Protein AF-A0A7C2F0G5-F1 (afdb_monomer_lite)

Radius of gyration: 16.94 Å; chains: 1; bounding box: 41×22×55 Å

Sequence (133 aa):
MTKSEKIGVVVGVIGASVGSLSWIVIAGASMGAWPFIVLPLLFGVVCVVSTIRLYTLYPQSKFTIMGLAILWLSILNLIFGNLIYDRLPENILDVPTGKESFSLLKLNLFIGLISLLGFCFVLVDVFRGNRSI

Foldseek 3Di:
DDPVVLVCQLCVLLCCLCVLLVLQLLQCVQLVNVCSNPVSVVLSVVLSVVLSVCCVVCVVLNLLSQLVSQLSSLVVSLVSCVVRLVVGDCDDPNHGPCSVVAPSVNSNVVSVVSNVSSVVSNVVSVVVVVVPD

pLDDT: mean 87.93, std 9.26, range [43.41, 96.25]

Structure (mmCIF, N/CA/C/O backbone):
data_AF-A0A7C2F0G5-F1
#
_entry.id   AF-A0A7C2F0G5-F1
#
loop_
_atom_site.group_PDB
_atom_site.id
_atom_site.type_symbol
_atom_site.label_atom_id
_atom_site.label_alt_id
_atom_site.label_comp_id
_atom_site.label_asym_id
_atom_site.label_entity_id
_atom_site.label_seq_id
_atom_site.pdbx_PDB_ins_code
_atom_site.Cartn_x
_atom_site.Cartn_y
_atom_site.Cartn_z
_atom_site.occupancy
_atom_site.B_iso_or_equiv
_atom_site.auth_seq_id
_atom_site.auth_comp_id
_atom_site.auth_asym_id
_atom_site.auth_atom_id
_atom_site.pdbx_PDB_model_num
ATOM 1 N N . MET A 1 1 ? -22.700 4.687 14.488 1.00 61.59 1 MET A N 1
ATOM 2 C CA . MET A 1 1 ? -21.919 5.223 13.355 1.00 61.59 1 MET A CA 1
ATOM 3 C C . MET A 1 1 ? -22.846 6.051 12.497 1.00 61.59 1 MET A C 1
ATOM 5 O O . MET A 1 1 ? -23.906 5.560 12.116 1.00 61.59 1 MET A O 1
ATOM 9 N N . THR A 1 2 ? -22.501 7.309 12.262 1.00 77.12 2 THR A N 1
ATOM 10 C CA . THR A 1 2 ? -23.322 8.203 11.441 1.00 77.12 2 THR A CA 1
ATOM 11 C C . THR A 1 2 ? -23.103 7.906 9.954 1.00 77.12 2 THR A C 1
ATOM 13 O O . THR A 1 2 ? -22.102 7.307 9.548 1.00 77.12 2 THR A O 1
ATOM 16 N N . LYS A 1 3 ? -24.056 8.306 9.106 1.00 78.50 3 LYS A N 1
ATOM 17 C CA . LYS A 1 3 ? -23.953 8.124 7.649 1.00 78.50 3 LYS A CA 1
ATOM 18 C C . LYS A 1 3 ? -22.717 8.836 7.072 1.00 78.50 3 LYS A C 1
ATOM 20 O O . LYS A 1 3 ? -22.103 8.313 6.146 1.00 78.50 3 LYS A O 1
ATOM 25 N N . SER A 1 4 ? -22.329 9.979 7.644 1.00 79.81 4 SER A N 1
ATOM 26 C CA . SER A 1 4 ? -21.154 10.753 7.224 1.00 79.81 4 SER A CA 1
ATOM 27 C C . SER A 1 4 ? -19.836 10.050 7.552 1.00 79.81 4 SER A C 1
ATOM 29 O O . SER A 1 4 ? -18.965 9.982 6.689 1.00 79.81 4 SER A O 1
ATOM 31 N N . GLU A 1 5 ? -19.705 9.450 8.739 1.00 77.75 5 GLU A N 1
ATOM 32 C CA . GLU A 1 5 ? -18.511 8.679 9.124 1.00 77.75 5 GLU A CA 1
ATOM 33 C C . GLU A 1 5 ? -18.257 7.512 8.166 1.00 77.75 5 GLU A C 1
ATOM 35 O O . GLU A 1 5 ? -17.128 7.288 7.734 1.00 77.75 5 GLU A O 1
ATOM 40 N N . LYS A 1 6 ? -19.318 6.795 7.776 1.00 78.19 6 LYS A N 1
ATOM 41 C CA . LYS A 1 6 ? -19.210 5.672 6.836 1.00 78.19 6 LYS A CA 1
ATOM 42 C C . LYS A 1 6 ? -18.698 6.112 5.470 1.00 78.19 6 LYS A C 1
ATOM 44 O O . LYS A 1 6 ? -17.838 5.449 4.899 1.00 78.19 6 LYS A O 1
ATOM 49 N N . ILE A 1 7 ? -19.220 7.225 4.959 1.00 84.62 7 ILE A N 1
ATOM 50 C CA . ILE A 1 7 ? -18.802 7.779 3.669 1.00 84.62 7 ILE A CA 1
ATOM 51 C C . ILE A 1 7 ? -17.344 8.234 3.743 1.00 84.62 7 ILE A C 1
ATOM 53 O O . ILE A 1 7 ? -16.563 7.886 2.862 1.00 84.62 7 ILE A O 1
ATOM 57 N N . GLY A 1 8 ? -16.959 8.935 4.814 1.00 84.81 8 GLY A N 1
ATOM 58 C CA . GLY A 1 8 ? -15.584 9.394 5.012 1.00 84.81 8 GLY A CA 1
ATOM 59 C C . GLY A 1 8 ? -14.571 8.248 5.008 1.00 84.81 8 GLY A C 1
ATOM 60 O O . GLY A 1 8 ? -13.549 8.338 4.334 1.00 84.81 8 GLY A O 1
ATOM 61 N N . VAL A 1 9 ? -14.883 7.138 5.683 1.00 83.56 9 VAL A N 1
ATOM 62 C CA . VAL A 1 9 ? -14.015 5.947 5.702 1.00 83.56 9 VAL A CA 1
ATOM 63 C C . VAL A 1 9 ? -13.905 5.315 4.317 1.00 83.56 9 VAL A C 1
ATOM 65 O O . VAL A 1 9 ? -12.799 5.039 3.861 1.00 83.56 9 VAL A O 1
ATOM 68 N N . VAL A 1 10 ? -15.027 5.113 3.621 1.00 86.62 10 VAL A N 1
ATOM 69 C CA . VAL A 1 10 ? -15.023 4.508 2.278 1.00 86.62 10 VAL A CA 1
ATOM 70 C C . VAL A 1 10 ? -14.192 5.348 1.308 1.00 86.62 10 VAL A C 1
ATOM 72 O O . VAL A 1 10 ? -13.304 4.820 0.642 1.00 86.62 10 VAL A O 1
ATOM 75 N N . VAL A 1 11 ? -14.439 6.658 1.268 1.00 89.56 11 VAL A N 1
ATOM 76 C CA . VAL A 1 11 ? -13.712 7.582 0.389 1.00 89.56 11 VAL A CA 1
ATOM 77 C C . VAL A 1 11 ? -12.230 7.630 0.758 1.00 89.56 11 VAL A C 1
ATOM 79 O O . VAL A 1 11 ? -11.385 7.560 -0.130 1.00 89.56 11 VAL A O 1
ATOM 82 N N . GLY A 1 12 ? -11.903 7.680 2.052 1.00 89.88 12 GLY A N 1
ATOM 83 C CA . GLY A 1 12 ? -10.521 7.706 2.525 1.00 89.88 12 GLY A CA 1
ATOM 84 C C . GLY A 1 12 ? -9.735 6.452 2.139 1.00 89.88 12 GLY A C 1
ATOM 85 O O . GLY A 1 12 ? -8.619 6.558 1.638 1.00 89.88 12 GLY A O 1
ATOM 86 N N . VAL A 1 13 ? -10.323 5.265 2.309 1.00 89.50 13 VAL A N 1
ATOM 87 C CA . VAL A 1 13 ? -9.663 3.988 1.987 1.00 89.50 13 VAL A CA 1
ATOM 88 C C . VAL A 1 13 ? -9.483 3.816 0.479 1.00 89.50 13 VAL A C 1
ATOM 90 O O . VAL A 1 13 ? -8.418 3.378 0.035 1.00 89.50 13 VAL A O 1
ATOM 93 N N . ILE A 1 14 ? -10.488 4.189 -0.319 1.00 92.69 14 ILE A N 1
ATOM 94 C CA . ILE A 1 14 ? -10.378 4.180 -1.783 1.00 92.69 14 ILE A CA 1
ATOM 95 C C . ILE A 1 14 ? -9.287 5.156 -2.225 1.00 92.69 14 ILE A C 1
ATOM 97 O O . ILE A 1 14 ? -8.397 4.765 -2.975 1.00 92.69 14 ILE A O 1
ATOM 101 N N . GLY A 1 15 ? -9.309 6.391 -1.719 1.00 91.19 15 GLY A N 1
ATOM 102 C CA . GLY A 1 15 ? -8.316 7.413 -2.043 1.00 91.19 15 GLY A CA 1
ATOM 103 C C . GLY A 1 15 ? -6.892 6.982 -1.692 1.00 91.19 15 GLY A C 1
ATOM 104 O O . GLY A 1 15 ? -5.999 7.098 -2.527 1.00 91.19 15 GLY A O 1
ATOM 105 N N . ALA A 1 16 ? -6.684 6.407 -0.504 1.00 90.00 16 ALA A N 1
ATOM 106 C CA . ALA A 1 16 ? -5.382 5.888 -0.086 1.00 90.00 16 ALA A CA 1
ATOM 107 C C . ALA A 1 16 ? -4.904 4.727 -0.974 1.00 90.00 16 ALA A C 1
ATOM 109 O O . ALA A 1 16 ? -3.736 4.677 -1.362 1.00 90.00 16 ALA A O 1
ATOM 110 N N . SER A 1 17 ? -5.803 3.811 -1.342 1.00 92.56 17 SER A N 1
ATOM 111 C CA . SER A 1 17 ? -5.466 2.664 -2.197 1.00 92.56 17 SER A CA 1
ATOM 112 C C . SER A 1 17 ? -5.120 3.107 -3.621 1.00 92.56 17 SER A C 1
ATOM 114 O O . SER A 1 17 ? -4.104 2.688 -4.165 1.00 92.56 17 SER A O 1
ATOM 116 N N . VAL A 1 18 ? -5.918 4.004 -4.209 1.00 93.19 18 VAL A N 1
ATOM 117 C CA . VAL A 1 18 ? -5.667 4.549 -5.553 1.00 93.19 18 VAL A CA 1
ATOM 118 C C . VAL A 1 18 ? -4.387 5.381 -5.564 1.00 93.19 18 VAL A C 1
ATOM 120 O O . VAL A 1 18 ? -3.520 5.155 -6.405 1.00 93.19 18 VAL A O 1
ATOM 123 N N . GLY A 1 19 ? -4.227 6.298 -4.608 1.00 91.25 19 GLY A N 1
ATOM 124 C CA . GLY A 1 19 ? -3.037 7.141 -4.511 1.00 91.25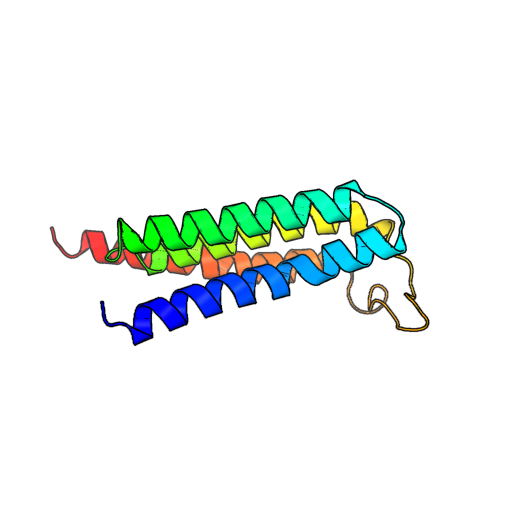 19 GLY A CA 1
ATOM 125 C C . GLY A 1 19 ? -1.759 6.318 -4.360 1.00 91.25 19 GLY A C 1
ATOM 126 O O . GLY A 1 19 ? -0.801 6.539 -5.093 1.00 91.25 19 GLY A O 1
ATOM 127 N N . SER A 1 20 ? 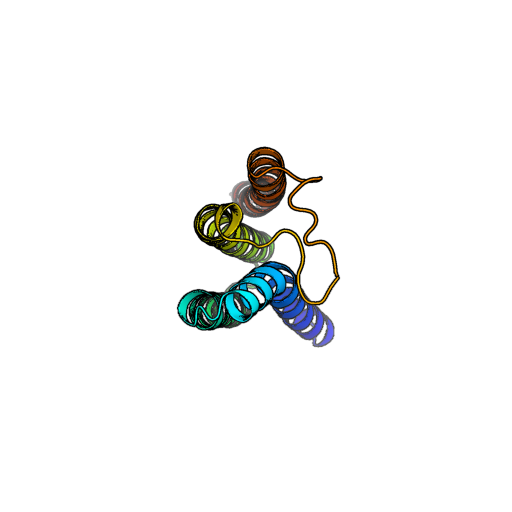-1.765 5.314 -3.478 1.00 92.25 20 SER A N 1
ATOM 128 C CA . SER A 1 20 ? -0.572 4.504 -3.200 1.00 92.25 20 SER A CA 1
ATOM 129 C C . SER A 1 20 ? -0.207 3.500 -4.295 1.00 92.25 20 SER A C 1
ATOM 131 O O . SER A 1 20 ? 0.963 3.147 -4.394 1.00 92.25 20 SER A O 1
ATOM 133 N N . LEU A 1 21 ? -1.159 3.020 -5.103 1.00 94.31 21 LEU A N 1
ATOM 134 C CA . LEU A 1 21 ? -0.903 1.971 -6.103 1.00 94.31 21 LEU A CA 1
ATOM 135 C C . LEU A 1 21 ? -0.869 2.493 -7.546 1.00 94.31 21 LEU A C 1
ATOM 137 O O . LEU A 1 21 ? -0.362 1.805 -8.430 1.00 94.31 21 LEU A O 1
ATOM 141 N N . SER A 1 22 ? -1.376 3.703 -7.798 1.00 92.50 22 SER A N 1
ATOM 142 C CA . SER A 1 22 ? -1.439 4.299 -9.142 1.00 92.50 22 SER A CA 1
ATOM 143 C C . SER A 1 22 ? -0.081 4.362 -9.840 1.00 92.50 22 SER A C 1
ATOM 145 O O . SER A 1 22 ? 0.021 3.990 -11.006 1.00 92.50 22 SER A O 1
ATOM 147 N N . TRP A 1 23 ? 0.975 4.764 -9.131 1.00 90.06 23 TRP A N 1
ATOM 148 C CA . TRP A 1 23 ? 2.314 4.877 -9.710 1.00 90.06 23 TRP A CA 1
ATOM 149 C C . TRP A 1 23 ? 2.865 3.523 -10.184 1.00 90.06 23 TRP A C 1
ATOM 151 O O . TRP A 1 23 ? 3.523 3.459 -11.219 1.00 90.06 23 TRP A O 1
ATOM 161 N N . ILE A 1 24 ? 2.533 2.433 -9.482 1.00 92.12 24 ILE A N 1
ATOM 162 C CA . ILE A 1 24 ? 2.916 1.064 -9.855 1.00 92.12 24 ILE A CA 1
ATOM 163 C C . ILE A 1 24 ? 2.220 0.676 -11.158 1.00 92.12 24 ILE A C 1
ATOM 165 O O . ILE A 1 24 ? 2.855 0.147 -12.065 1.00 92.12 24 ILE A O 1
ATOM 169 N N . VAL A 1 25 ? 0.923 0.980 -11.264 1.00 92.88 25 VAL A N 1
ATOM 170 C CA . VAL A 1 25 ? 0.125 0.697 -12.463 1.00 92.88 25 VAL A CA 1
ATOM 171 C C . VAL A 1 25 ? 0.638 1.494 -13.663 1.00 92.88 25 VAL A C 1
ATOM 173 O O . VAL A 1 25 ? 0.786 0.932 -14.746 1.00 92.88 25 VAL A O 1
ATOM 176 N N . ILE A 1 26 ? 0.955 2.777 -13.471 1.00 90.12 26 ILE A N 1
ATOM 177 C CA . ILE A 1 26 ? 1.520 3.643 -14.517 1.00 90.12 26 ILE A CA 1
ATOM 178 C C . ILE A 1 26 ? 2.880 3.108 -14.976 1.00 90.12 26 ILE A C 1
ATOM 180 O O . ILE A 1 26 ? 3.111 2.986 -16.179 1.00 90.12 26 ILE A O 1
ATOM 184 N N . ALA A 1 27 ? 3.755 2.728 -14.041 1.00 88.75 27 ALA A N 1
ATOM 185 C CA . ALA A 1 27 ? 5.041 2.119 -14.369 1.00 88.75 27 ALA A CA 1
ATOM 186 C C . ALA A 1 27 ? 4.867 0.769 -15.090 1.00 88.75 27 ALA A C 1
ATOM 188 O O . ALA A 1 27 ? 5.547 0.484 -16.071 1.00 88.75 27 ALA A O 1
ATOM 189 N N . GLY A 1 28 ? 3.923 -0.065 -14.651 1.00 90.44 28 GLY A N 1
ATOM 190 C CA . GLY A 1 28 ? 3.581 -1.321 -15.318 1.00 90.44 28 GLY A CA 1
ATOM 191 C C . GLY A 1 28 ? 3.124 -1.116 -16.762 1.00 90.44 28 GLY A C 1
ATOM 192 O O . GLY A 1 28 ? 3.570 -1.834 -17.658 1.00 90.44 28 GLY A O 1
ATOM 193 N N . ALA A 1 29 ? 2.283 -0.106 -16.992 1.00 89.81 29 ALA A N 1
ATOM 194 C CA . ALA A 1 29 ? 1.804 0.266 -18.317 1.00 89.81 29 ALA A CA 1
ATOM 195 C C . ALA A 1 29 ? 2.929 0.780 -19.224 1.00 89.81 29 ALA A C 1
ATOM 197 O O . ALA A 1 29 ? 3.005 0.354 -20.376 1.00 89.81 29 ALA A O 1
ATOM 198 N N . SER A 1 30 ? 3.833 1.624 -18.715 1.00 86.81 30 SER A N 1
ATOM 199 C CA . SER A 1 30 ? 4.949 2.153 -19.514 1.00 86.81 30 SER A CA 1
ATOM 200 C C . SER A 1 30 ? 5.953 1.074 -19.928 1.00 86.81 30 SER A C 1
ATOM 202 O O . SER A 1 30 ? 6.531 1.156 -21.008 1.00 86.81 30 SER A O 1
ATOM 204 N N . MET A 1 31 ? 6.117 0.028 -19.116 1.00 87.75 31 MET A N 1
ATOM 205 C CA . MET A 1 31 ? 6.967 -1.125 -19.434 1.00 87.75 31 MET A CA 1
ATOM 206 C C . MET A 1 31 ? 6.261 -2.206 -20.273 1.00 87.75 31 ME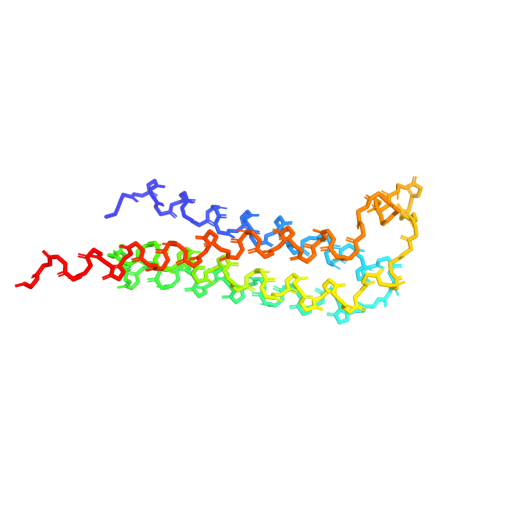T A C 1
ATOM 208 O O . MET A 1 31 ? 6.873 -3.229 -20.578 1.00 87.75 31 MET A O 1
ATOM 212 N N . GLY A 1 32 ? 4.967 -2.056 -20.589 1.00 87.81 32 GLY A N 1
ATOM 213 C CA . GLY A 1 32 ? 4.175 -3.106 -21.248 1.00 87.81 32 GLY A CA 1
ATOM 214 C C . GLY A 1 32 ? 4.010 -4.384 -20.407 1.00 87.81 32 GLY A C 1
ATOM 215 O O . GLY A 1 32 ? 3.746 -5.462 -20.939 1.00 87.81 32 GLY A O 1
ATOM 216 N N . ALA A 1 33 ? 4.180 -4.289 -19.087 1.00 89.19 33 ALA A N 1
ATOM 217 C CA . ALA A 1 33 ? 4.235 -5.425 -18.178 1.00 89.19 33 ALA A CA 1
ATOM 218 C C . ALA A 1 33 ? 2.901 -5.606 -17.438 1.00 89.19 33 ALA A C 1
ATOM 220 O O . ALA A 1 33 ? 2.681 -5.071 -16.348 1.00 89.19 33 ALA A O 1
ATOM 221 N N . TRP A 1 34 ? 2.020 -6.428 -18.015 1.00 91.88 34 TRP A N 1
ATOM 222 C CA . TRP A 1 34 ? 0.673 -6.680 -17.487 1.00 91.88 34 TRP A CA 1
ATOM 223 C C . TRP A 1 34 ? 0.604 -7.118 -16.005 1.00 91.88 34 TRP A C 1
ATOM 225 O O . TRP A 1 34 ? -0.338 -6.687 -15.331 1.00 91.88 34 TRP A O 1
ATOM 235 N N . PRO A 1 35 ? 1.558 -7.889 -15.424 1.00 92.25 35 PRO A N 1
ATOM 236 C CA . PRO A 1 35 ? 1.460 -8.285 -14.017 1.00 92.25 35 PRO A CA 1
ATOM 237 C C . PRO A 1 35 ? 1.534 -7.089 -13.061 1.00 92.25 35 PRO A C 1
ATOM 239 O O . PRO A 1 35 ? 0.868 -7.087 -12.028 1.00 92.25 35 PRO A O 1
ATOM 242 N N . PHE A 1 36 ? 2.287 -6.046 -13.426 1.00 91.94 36 PHE A N 1
ATOM 243 C CA . PHE A 1 36 ? 2.417 -4.812 -12.644 1.00 91.94 36 PHE A CA 1
ATOM 244 C C . PHE A 1 36 ? 1.215 -3.870 -12.796 1.00 91.94 36 PHE A C 1
ATOM 246 O O . PHE A 1 36 ? 1.132 -2.866 -12.101 1.00 91.94 36 PHE A O 1
ATOM 253 N N . ILE A 1 37 ? 0.262 -4.204 -13.665 1.00 92.38 37 ILE A N 1
ATOM 254 C CA . ILE A 1 37 ? -1.028 -3.517 -13.780 1.00 92.38 37 ILE A CA 1
ATOM 255 C C . ILE A 1 37 ? -2.074 -4.288 -12.976 1.00 92.38 37 ILE A C 1
ATOM 257 O O . ILE A 1 37 ? -2.734 -3.741 -12.095 1.00 92.38 37 ILE A O 1
ATOM 261 N N . VAL A 1 38 ? -2.205 -5.586 -13.256 1.00 94.62 38 VAL A N 1
ATOM 262 C CA . VAL A 1 38 ? -3.298 -6.410 -12.728 1.00 94.62 38 VAL A CA 1
ATOM 263 C C . VAL A 1 38 ? -3.128 -6.693 -11.237 1.00 94.62 38 VAL A C 1
ATOM 265 O O . VAL A 1 38 ? -4.087 -6.550 -10.480 1.00 94.62 38 VAL A O 1
ATOM 268 N N . LEU A 1 39 ? -1.925 -7.067 -10.785 1.00 94.75 39 LEU A N 1
ATOM 269 C CA . LEU A 1 39 ? -1.720 -7.460 -9.389 1.00 94.75 39 LEU A CA 1
ATOM 270 C C . LEU A 1 39 ? -1.942 -6.299 -8.407 1.00 94.75 39 LEU A C 1
ATOM 272 O O . LEU A 1 39 ? -2.694 -6.502 -7.451 1.00 94.75 39 LEU A O 1
ATOM 276 N N . PRO A 1 40 ? -1.390 -5.084 -8.614 1.00 93.44 40 PRO A N 1
ATOM 277 C CA . PRO A 1 40 ? -1.674 -3.960 -7.723 1.00 93.44 40 PRO A CA 1
ATOM 278 C C . PRO A 1 40 ? -3.164 -3.625 -7.661 1.00 93.44 40 PRO A C 1
ATOM 280 O O . PRO A 1 40 ? -3.688 -3.408 -6.573 1.00 93.44 40 PRO A O 1
ATOM 283 N N . LEU A 1 41 ? -3.878 -3.654 -8.793 1.00 93.88 41 LEU A N 1
ATOM 284 C CA . LEU A 1 41 ? -5.324 -3.412 -8.811 1.00 93.88 41 LEU A CA 1
ATOM 285 C C . LEU A 1 41 ? -6.085 -4.452 -7.983 1.00 93.88 41 LEU A C 1
ATOM 287 O O . LEU A 1 41 ? -6.911 -4.082 -7.150 1.00 93.88 41 LEU A O 1
ATOM 291 N N . LEU A 1 42 ? -5.776 -5.741 -8.157 1.00 95.81 42 LEU A N 1
ATOM 292 C CA . LEU A 1 42 ? -6.396 -6.816 -7.379 1.00 95.81 42 LEU A CA 1
ATOM 293 C C . LEU A 1 42 ? -6.130 -6.650 -5.880 1.00 95.81 42 LEU A C 1
ATOM 295 O O . LEU A 1 42 ? -7.066 -6.685 -5.080 1.00 95.81 42 LEU A O 1
ATOM 299 N N . PHE A 1 43 ? -4.878 -6.410 -5.488 1.00 94.69 43 PHE A N 1
ATOM 300 C CA . PHE A 1 43 ? -4.532 -6.218 -4.081 1.00 94.69 43 PHE A CA 1
ATOM 301 C C . PHE A 1 43 ? -5.129 -4.935 -3.486 1.00 94.69 43 PHE A C 1
ATOM 303 O O . PHE A 1 43 ? -5.497 -4.925 -2.308 1.00 94.69 43 PHE A O 1
ATOM 310 N N . GLY A 1 44 ? -5.278 -3.878 -4.287 1.00 93.62 44 GLY A N 1
ATOM 311 C CA . GLY A 1 44 ? -5.977 -2.652 -3.908 1.00 93.62 44 GLY A CA 1
ATOM 312 C C . GLY A 1 44 ? -7.464 -2.892 -3.653 1.00 93.62 44 GLY A C 1
ATOM 313 O O . GLY A 1 44 ? -7.981 -2.485 -2.615 1.00 93.62 44 GLY A O 1
ATOM 314 N N . VAL A 1 45 ? -8.147 -3.627 -4.538 1.00 95.12 45 VAL A N 1
ATOM 315 C CA . VAL A 1 45 ? -9.557 -4.014 -4.345 1.00 95.12 45 VAL A CA 1
ATOM 316 C C . VAL A 1 45 ? -9.721 -4.858 -3.082 1.00 95.12 45 VAL A C 1
ATOM 318 O O . VAL A 1 45 ? -10.611 -4.583 -2.276 1.00 95.12 45 VAL A O 1
ATOM 321 N N . VAL A 1 46 ? -8.840 -5.839 -2.863 1.00 95.88 46 VAL A N 1
ATOM 322 C CA . VAL A 1 46 ? -8.845 -6.657 -1.640 1.00 95.88 46 VAL A CA 1
ATOM 323 C C . VAL A 1 46 ? -8.663 -5.782 -0.401 1.00 95.88 46 VAL A C 1
ATOM 325 O O . VAL A 1 46 ? -9.420 -5.940 0.558 1.00 95.88 46 VAL A O 1
ATOM 328 N N . CYS A 1 47 ? -7.734 -4.822 -0.423 1.00 94.81 47 CYS A N 1
ATOM 329 C CA . CYS A 1 47 ? -7.527 -3.873 0.672 1.00 94.81 47 CYS A CA 1
ATOM 330 C C . CYS A 1 47 ? -8.799 -3.069 0.968 1.00 94.81 47 CYS A C 1
ATOM 332 O O . CYS A 1 47 ? -9.252 -3.030 2.110 1.00 94.81 47 CYS A O 1
ATOM 334 N N . VAL A 1 48 ? -9.420 -2.476 -0.055 1.00 94.44 48 VAL A N 1
ATOM 335 C CA . VAL A 1 48 ? -10.634 -1.661 0.101 1.00 94.44 48 VAL A CA 1
ATOM 336 C C . VAL A 1 48 ? -11.785 -2.492 0.668 1.00 94.44 48 VAL A C 1
ATOM 338 O O . VAL A 1 48 ? -12.387 -2.115 1.675 1.00 94.44 48 VAL A O 1
ATOM 341 N N . VAL A 1 49 ? -12.077 -3.642 0.057 1.00 94.56 49 VAL A N 1
ATOM 342 C CA . VAL A 1 49 ? -13.205 -4.498 0.450 1.00 94.56 49 VAL A CA 1
ATOM 343 C C . VAL A 1 49 ? -13.007 -5.052 1.859 1.00 94.56 49 VAL A C 1
ATOM 345 O O . VAL A 1 49 ? -13.932 -4.991 2.673 1.00 94.56 49 VAL A O 1
ATOM 348 N N . SER A 1 50 ? -11.812 -5.562 2.172 1.00 93.81 50 SER A N 1
ATOM 349 C CA . SER A 1 50 ? -11.508 -6.095 3.506 1.00 93.81 50 SER A CA 1
ATOM 350 C C . SER A 1 50 ? -11.571 -5.007 4.575 1.00 93.81 50 SER A C 1
ATOM 352 O O . SER A 1 50 ? -12.216 -5.219 5.598 1.00 93.81 50 SER A O 1
ATOM 354 N N . THR A 1 51 ? -11.008 -3.824 4.317 1.00 93.00 51 THR A N 1
ATOM 355 C CA . THR A 1 51 ? -11.027 -2.695 5.257 1.00 93.00 51 THR A CA 1
ATOM 356 C C . THR A 1 51 ? -12.454 -2.246 5.543 1.00 93.00 51 THR A C 1
ATOM 358 O O . THR A 1 51 ? -12.836 -2.145 6.706 1.00 93.00 51 THR A O 1
ATOM 361 N N . ILE A 1 52 ? -13.281 -2.047 4.509 1.00 91.44 52 ILE A N 1
ATOM 362 C CA . ILE A 1 52 ? -14.689 -1.659 4.684 1.00 91.44 52 ILE A CA 1
ATOM 363 C C . ILE A 1 52 ? -15.445 -2.733 5.472 1.00 91.44 52 ILE A C 1
ATOM 365 O O . ILE A 1 52 ? -16.168 -2.410 6.415 1.00 91.44 52 ILE A O 1
ATOM 369 N N . ARG A 1 53 ? -15.261 -4.013 5.126 1.00 92.38 53 ARG A N 1
ATOM 370 C CA . ARG A 1 53 ? -15.931 -5.126 5.809 1.00 92.38 53 ARG A CA 1
ATOM 371 C C . ARG A 1 53 ? -15.516 -5.217 7.277 1.00 92.38 53 ARG A C 1
ATOM 373 O O . ARG A 1 53 ? -16.384 -5.299 8.144 1.00 92.38 53 ARG A O 1
ATOM 380 N N . LEU A 1 54 ? -14.221 -5.141 7.570 1.00 90.56 54 LEU A N 1
ATOM 381 C CA . LEU A 1 54 ? -13.707 -5.137 8.939 1.00 90.56 54 LEU A CA 1
ATOM 382 C C . LEU A 1 54 ? -14.235 -3.938 9.725 1.00 90.56 54 LEU A C 1
ATOM 384 O O . LEU A 1 54 ? -14.658 -4.111 10.861 1.00 90.56 54 LEU A O 1
ATOM 388 N N . TYR A 1 55 ? -14.311 -2.758 9.109 1.00 89.00 55 TYR A N 1
ATOM 389 C CA . TYR A 1 55 ? -14.839 -1.557 9.759 1.00 89.00 55 TYR A CA 1
ATOM 390 C C . TYR A 1 55 ? -16.329 -1.679 10.095 1.00 89.00 55 TYR A C 1
ATOM 392 O O . TYR A 1 55 ? -16.787 -1.152 11.106 1.00 89.00 55 TYR A O 1
ATOM 400 N N . THR A 1 56 ? -17.099 -2.396 9.268 1.00 87.31 56 THR A N 1
ATOM 401 C CA . THR A 1 56 ? -18.510 -2.684 9.566 1.00 87.31 56 THR A CA 1
ATOM 402 C C . THR A 1 56 ? -18.700 -3.730 10.661 1.00 87.31 56 THR A C 1
ATOM 404 O O . THR A 1 56 ? -19.668 -3.627 11.409 1.00 87.31 56 THR A O 1
ATOM 407 N N . LEU A 1 57 ? -17.801 -4.714 10.765 1.00 88.06 57 LEU A N 1
ATOM 408 C CA . LEU A 1 57 ? -17.881 -5.790 11.760 1.00 88.06 57 LEU A CA 1
ATOM 409 C C . LEU A 1 57 ? -17.331 -5.361 13.126 1.00 88.06 57 LEU A C 1
ATOM 411 O O . LEU A 1 57 ? -17.912 -5.690 14.156 1.00 88.06 57 LEU A O 1
ATOM 415 N N . TYR A 1 58 ? -16.237 -4.601 13.130 1.00 87.69 58 TYR A N 1
ATOM 416 C CA . TYR A 1 58 ? -15.492 -4.210 14.325 1.00 87.69 58 TYR A CA 1
ATOM 417 C C . TYR A 1 58 ? -15.260 -2.691 14.359 1.00 87.69 58 TYR A C 1
ATOM 419 O O . TYR A 1 58 ? -14.116 -2.234 14.337 1.00 87.69 58 TYR A O 1
ATOM 427 N N . PRO A 1 59 ? -16.325 -1.872 14.453 1.00 82.88 59 PRO A N 1
ATOM 428 C CA . PRO A 1 59 ? -16.196 -0.411 14.459 1.00 82.88 59 PRO A CA 1
ATOM 429 C C . PRO A 1 59 ? -15.401 0.121 15.665 1.00 82.88 59 PRO A C 1
ATOM 431 O O . PRO A 1 59 ? -14.874 1.232 15.621 1.00 82.88 59 PRO A O 1
ATOM 434 N N . GLN A 1 60 ? -15.300 -0.678 16.734 1.00 84.25 60 GLN A N 1
ATOM 435 C CA . GLN A 1 60 ? -14.523 -0.375 17.938 1.00 84.25 60 GLN A CA 1
ATOM 436 C C . GLN A 1 60 ? -13.011 -0.316 17.641 1.00 84.25 60 GLN A C 1
ATOM 438 O O . GLN A 1 60 ? -12.298 0.486 18.234 1.00 84.25 60 GLN A O 1
ATOM 443 N N . SER A 1 61 ? -12.532 -1.130 16.692 1.00 87.00 61 SER A N 1
ATOM 444 C CA . SER A 1 61 ? -11.108 -1.343 16.378 1.00 87.00 61 SER A CA 1
ATOM 445 C C . SER A 1 61 ? -10.647 -0.527 15.167 1.00 87.00 61 SER A C 1
ATOM 447 O O . SER A 1 61 ? -9.862 -0.984 14.331 1.00 87.00 61 SER A O 1
ATOM 449 N N . LYS A 1 62 ? -11.192 0.686 15.021 1.00 86.19 62 LYS A N 1
ATOM 450 C CA . LYS A 1 62 ? -10.978 1.535 13.843 1.00 86.19 62 LYS A CA 1
ATOM 451 C C . LYS A 1 62 ? -9.506 1.858 13.582 1.00 86.19 62 LYS A C 1
ATOM 453 O O . LYS A 1 62 ? -9.104 1.897 12.421 1.00 86.19 62 LYS A O 1
ATOM 458 N N . PHE A 1 63 ? -8.700 2.061 14.628 1.00 88.75 63 PHE A N 1
ATOM 459 C CA . PHE A 1 63 ? -7.286 2.397 14.459 1.00 88.75 63 PHE A CA 1
ATOM 460 C C . PHE A 1 63 ? -6.484 1.172 14.031 1.00 88.75 63 PHE A C 1
ATOM 462 O O . PHE A 1 63 ? -5.677 1.278 13.115 1.00 88.75 63 PHE A O 1
ATOM 469 N N . THR A 1 64 ? -6.780 -0.004 14.584 1.00 91.50 64 THR A N 1
ATOM 470 C CA . THR A 1 64 ? -6.188 -1.270 14.134 1.00 91.50 64 THR A CA 1
ATOM 471 C C . THR A 1 64 ? -6.472 -1.510 12.659 1.00 91.50 64 THR A C 1
ATOM 473 O O . THR A 1 64 ? -5.558 -1.804 11.897 1.00 91.50 64 THR A O 1
ATOM 476 N N . ILE A 1 65 ? -7.723 -1.333 12.229 1.00 91.94 65 ILE A N 1
ATOM 477 C CA . ILE A 1 65 ? -8.122 -1.551 10.833 1.00 91.94 65 ILE A CA 1
ATOM 478 C C . ILE A 1 65 ? -7.399 -0.575 9.895 1.00 91.94 65 ILE A C 1
ATOM 480 O O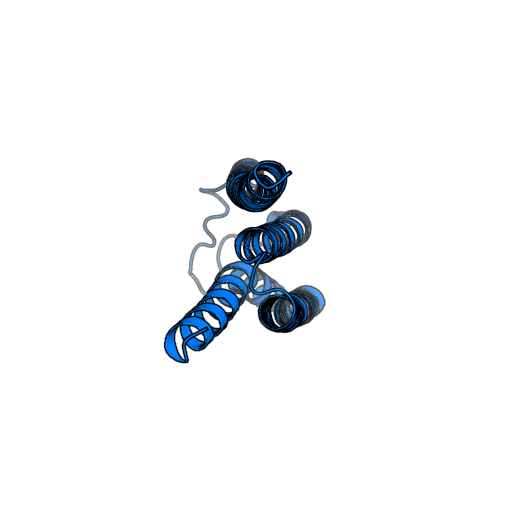 . ILE A 1 65 ? -6.864 -0.994 8.870 1.00 91.94 65 ILE A O 1
ATOM 484 N N . MET A 1 66 ? -7.326 0.711 10.256 1.00 90.81 66 MET A N 1
ATOM 485 C CA . MET A 1 66 ? -6.556 1.701 9.492 1.00 90.81 66 MET A CA 1
ATOM 486 C C . MET A 1 66 ? -5.060 1.371 9.469 1.00 90.81 66 MET A C 1
ATOM 488 O O . MET A 1 66 ? -4.432 1.457 8.418 1.00 90.81 66 MET A O 1
ATOM 492 N N . GLY A 1 67 ? -4.493 0.971 10.607 1.00 92.75 67 GLY A N 1
ATOM 493 C CA . GLY A 1 67 ? -3.090 0.595 10.726 1.00 92.75 67 GLY A CA 1
ATOM 494 C C . GLY A 1 67 ? -2.737 -0.608 9.856 1.00 92.75 67 GLY A C 1
ATOM 495 O O . GLY A 1 67 ? -1.758 -0.564 9.117 1.00 92.75 67 GLY A O 1
ATOM 496 N N . LEU A 1 68 ? -3.582 -1.641 9.855 1.00 94.56 68 LEU A N 1
ATOM 497 C CA . LEU A 1 68 ? -3.433 -2.811 8.990 1.00 94.56 68 LEU A CA 1
ATOM 498 C C . LEU A 1 68 ? -3.542 -2.451 7.504 1.00 94.56 68 LEU A C 1
ATOM 500 O O . LEU A 1 68 ? -2.750 -2.952 6.710 1.00 94.56 68 LEU A O 1
ATOM 504 N N . ALA A 1 69 ? -4.464 -1.562 7.125 1.00 94.25 69 ALA A N 1
ATOM 505 C CA . ALA A 1 69 ? -4.575 -1.091 5.744 1.00 94.25 69 ALA A CA 1
ATOM 506 C C . ALA A 1 69 ? -3.313 -0.330 5.297 1.00 94.25 69 ALA A C 1
ATOM 508 O O . ALA A 1 69 ? -2.807 -0.566 4.201 1.00 94.25 69 ALA A O 1
ATOM 509 N N . ILE A 1 70 ? -2.763 0.537 6.158 1.00 94.81 70 ILE A N 1
ATOM 510 C CA . ILE A 1 70 ? -1.500 1.242 5.889 1.00 94.81 70 ILE A CA 1
ATOM 511 C C . ILE A 1 70 ? -0.361 0.238 5.714 1.00 94.81 70 ILE A C 1
ATOM 513 O O . ILE A 1 70 ? 0.347 0.294 4.713 1.00 94.81 70 ILE A O 1
ATOM 517 N N . LEU A 1 71 ? -0.211 -0.709 6.643 1.00 96.12 71 LEU A N 1
ATOM 518 C CA . LEU A 1 71 ? 0.833 -1.734 6.580 1.00 96.12 71 LEU A CA 1
ATOM 519 C C . LEU A 1 71 ? 0.721 -2.584 5.310 1.00 96.12 71 LEU A C 1
ATOM 521 O O . LEU A 1 71 ? 1.725 -2.826 4.646 1.00 96.12 71 LEU A O 1
ATOM 525 N N . TRP A 1 72 ? -0.494 -2.985 4.937 1.00 96.00 72 TRP A N 1
ATOM 526 C CA . TRP A 1 72 ? -0.760 -3.722 3.705 1.00 96.00 72 TRP A CA 1
ATOM 527 C C . TRP A 1 72 ? -0.294 -2.950 2.466 1.00 96.00 72 TRP A C 1
ATOM 529 O O . TRP A 1 72 ? 0.482 -3.470 1.663 1.00 96.00 72 TRP A O 1
ATOM 539 N N . LEU A 1 73 ? -0.706 -1.686 2.332 1.00 95.81 73 LEU A N 1
ATOM 540 C CA . LEU A 1 73 ? -0.309 -0.840 1.206 1.00 95.81 73 LEU A CA 1
ATOM 541 C C . LEU A 1 73 ? 1.202 -0.567 1.201 1.00 95.81 73 LEU A C 1
ATOM 543 O O . LEU A 1 73 ? 1.811 -0.578 0.130 1.00 95.81 73 LEU A O 1
ATOM 547 N N . SER A 1 74 ? 1.825 -0.382 2.368 1.00 96.25 74 SER A N 1
ATOM 548 C CA . SER A 1 74 ? 3.279 -0.232 2.505 1.00 96.25 74 SER A CA 1
ATOM 549 C C . SER A 1 74 ? 4.031 -1.479 2.043 1.00 96.25 74 SER A C 1
ATOM 551 O O . SER A 1 74 ? 5.003 -1.356 1.302 1.00 96.25 74 SER A O 1
ATOM 553 N N . ILE A 1 75 ? 3.577 -2.677 2.424 1.00 95.75 75 ILE A N 1
ATOM 554 C CA . ILE A 1 75 ? 4.193 -3.943 2.000 1.00 95.75 75 ILE A CA 1
ATOM 555 C C . ILE A 1 75 ? 4.116 -4.091 0.480 1.00 95.75 75 ILE A C 1
ATOM 557 O O . ILE A 1 75 ? 5.122 -4.403 -0.153 1.00 95.75 75 ILE A O 1
ATOM 561 N N . LEU A 1 76 ? 2.957 -3.815 -0.125 1.00 95.62 76 LEU A N 1
ATOM 562 C CA . LEU A 1 76 ? 2.816 -3.853 -1.583 1.00 95.62 76 LEU A CA 1
ATOM 563 C C . LEU A 1 76 ? 3.750 -2.853 -2.265 1.00 95.62 76 LEU A C 1
ATOM 565 O O . LEU A 1 76 ? 4.422 -3.209 -3.229 1.00 95.62 76 LEU A O 1
ATOM 569 N N . ASN A 1 77 ? 3.827 -1.626 -1.747 1.00 95.00 77 ASN A N 1
ATOM 570 C CA . ASN A 1 77 ? 4.717 -0.597 -2.279 1.00 95.00 77 ASN A CA 1
ATOM 571 C C . ASN A 1 77 ? 6.192 -0.998 -2.174 1.00 95.00 77 ASN A C 1
ATOM 573 O O . ASN A 1 77 ? 6.942 -0.767 -3.117 1.00 95.00 77 ASN A O 1
ATOM 577 N N . LEU A 1 78 ? 6.604 -1.644 -1.080 1.00 95.06 78 LEU A N 1
ATOM 578 C CA . LEU A 1 78 ? 7.952 -2.196 -0.953 1.00 95.06 78 LEU A CA 1
ATOM 579 C C . LEU A 1 78 ? 8.193 -3.305 -1.978 1.00 95.06 78 LEU A C 1
ATOM 581 O O . LEU A 1 78 ? 9.186 -3.255 -2.697 1.00 95.06 78 LEU A O 1
ATOM 585 N N . ILE A 1 79 ? 7.294 -4.286 -2.085 1.00 94.94 79 ILE A N 1
ATOM 586 C CA . ILE A 1 79 ? 7.463 -5.417 -3.007 1.00 94.94 79 ILE A CA 1
ATOM 587 C C . ILE A 1 79 ? 7.553 -4.918 -4.450 1.00 94.94 79 ILE A C 1
ATOM 589 O O . ILE A 1 79 ? 8.545 -5.165 -5.132 1.00 94.94 79 ILE A O 1
ATOM 593 N N . PHE A 1 80 ? 6.540 -4.188 -4.918 1.00 93.88 80 PHE A N 1
ATOM 594 C CA . PHE A 1 80 ? 6.506 -3.705 -6.296 1.00 93.88 80 PHE A CA 1
ATOM 595 C C . PHE A 1 80 ? 7.576 -2.657 -6.566 1.00 93.88 80 PHE A C 1
ATOM 597 O O . PHE A 1 80 ? 8.180 -2.685 -7.634 1.00 93.88 80 PHE A O 1
ATOM 604 N N . GLY A 1 81 ? 7.859 -1.782 -5.601 1.00 91.81 81 GLY A N 1
ATOM 605 C CA . GLY A 1 81 ? 8.928 -0.808 -5.737 1.00 91.81 81 GLY A CA 1
ATOM 606 C C . GLY A 1 81 ? 10.269 -1.478 -5.968 1.00 91.81 81 GLY A C 1
ATOM 607 O O . GLY A 1 81 ? 10.899 -1.203 -6.979 1.00 91.81 81 GLY A O 1
ATOM 608 N N . ASN A 1 82 ? 10.661 -2.447 -5.143 1.00 92.88 82 ASN A N 1
ATOM 609 C CA . ASN A 1 82 ? 11.932 -3.149 -5.342 1.00 92.88 82 ASN A CA 1
ATOM 610 C C . ASN A 1 82 ? 11.956 -3.997 -6.633 1.00 92.88 82 ASN A C 1
ATOM 612 O O . ASN A 1 82 ? 13.022 -4.193 -7.207 1.00 92.88 82 ASN A O 1
ATOM 616 N N . LEU A 1 83 ? 10.808 -4.468 -7.135 1.00 91.75 83 LEU A N 1
ATOM 617 C CA . LEU A 1 83 ? 10.736 -5.219 -8.399 1.00 91.75 83 LEU A CA 1
ATOM 618 C C . LEU A 1 83 ? 10.809 -4.337 -9.655 1.00 91.75 83 LEU A C 1
ATOM 620 O O . LEU A 1 83 ? 11.282 -4.793 -10.699 1.00 91.75 83 LEU A O 1
ATOM 624 N N . ILE A 1 84 ? 10.286 -3.113 -9.580 1.00 90.56 84 ILE A N 1
ATOM 625 C CA . ILE A 1 84 ? 10.095 -2.233 -10.739 1.00 90.56 84 ILE A CA 1
ATOM 626 C C . ILE A 1 84 ? 11.158 -1.134 -10.803 1.00 90.56 84 ILE A C 1
ATOM 628 O O . ILE A 1 84 ? 11.492 -0.698 -11.900 1.00 90.56 84 ILE A O 1
ATOM 632 N N . TYR A 1 85 ? 11.712 -0.697 -9.669 1.00 87.94 85 TYR A N 1
ATOM 633 C CA . TYR A 1 85 ? 12.549 0.504 -9.583 1.00 87.94 85 TYR A CA 1
ATOM 634 C C . TYR A 1 85 ? 13.707 0.515 -10.585 1.00 87.94 85 TYR A C 1
ATOM 636 O O . TYR A 1 85 ? 13.904 1.498 -11.298 1.00 87.94 85 TYR A O 1
ATOM 644 N N . ASP A 1 86 ? 14.434 -0.593 -10.713 1.00 86.19 86 ASP A N 1
ATOM 645 C CA . ASP A 1 86 ? 15.567 -0.662 -11.640 1.00 86.19 86 ASP A CA 1
ATOM 646 C C . ASP A 1 86 ? 15.119 -0.670 -13.106 1.00 86.19 86 ASP A C 1
ATOM 648 O O . ASP A 1 86 ? 15.799 -0.102 -13.960 1.00 86.19 86 ASP A O 1
ATOM 652 N N . ARG A 1 87 ? 13.935 -1.228 -13.380 1.00 86.06 87 ARG A N 1
ATOM 653 C CA . ARG A 1 87 ? 13.321 -1.334 -14.715 1.00 86.06 87 ARG A CA 1
ATOM 654 C C . ARG A 1 87 ? 12.612 -0.055 -15.156 1.00 86.06 87 ARG A C 1
ATOM 656 O O . ARG A 1 87 ? 12.277 0.081 -16.328 1.00 86.06 87 ARG A O 1
ATOM 663 N N . LEU A 1 88 ? 12.363 0.860 -14.221 1.00 84.06 88 LEU A N 1
ATOM 664 C CA . LEU A 1 88 ? 11.661 2.111 -14.468 1.00 84.06 88 LEU A CA 1
ATOM 665 C C . LEU A 1 88 ? 12.498 2.990 -15.414 1.00 84.06 88 LEU A C 1
ATOM 667 O O . LEU A 1 88 ? 13.668 3.250 -15.096 1.00 84.06 88 LEU A O 1
ATOM 671 N N . PRO A 1 89 ? 11.934 3.441 -16.550 1.00 80.44 89 PRO A N 1
ATOM 672 C CA . PRO A 1 89 ? 12.617 4.377 -17.433 1.00 80.44 89 PRO A CA 1
ATOM 673 C C . PRO A 1 89 ? 12.803 5.734 -16.737 1.00 80.44 89 PRO A C 1
ATOM 675 O O . PRO A 1 89 ? 12.049 6.099 -15.832 1.00 80.44 89 PRO A O 1
ATOM 678 N N . GLU A 1 90 ? 13.808 6.499 -17.157 1.00 81.56 90 GLU A N 1
ATOM 679 C CA . GLU A 1 90 ? 14.060 7.844 -16.613 1.00 81.56 90 GLU A CA 1
ATOM 680 C C . GLU A 1 90 ? 12.914 8.811 -16.930 1.00 81.56 90 GLU A C 1
ATOM 682 O O . GLU A 1 90 ? 12.544 9.629 -16.088 1.00 81.56 90 GLU A O 1
ATOM 687 N N . ASN A 1 91 ? 12.286 8.643 -18.098 1.00 81.31 91 ASN A N 1
ATOM 688 C CA . ASN A 1 91 ? 11.160 9.448 -18.558 1.00 81.31 91 ASN A CA 1
ATOM 689 C C . ASN A 1 91 ? 9.995 8.558 -19.012 1.00 81.31 91 ASN A C 1
ATOM 691 O O . ASN A 1 91 ? 10.197 7.514 -19.634 1.00 81.31 91 ASN A O 1
ATOM 695 N N . ILE A 1 92 ? 8.766 8.993 -18.735 1.00 79.50 92 ILE A N 1
ATOM 696 C CA . ILE A 1 92 ? 7.528 8.416 -19.276 1.00 79.50 92 ILE A CA 1
ATOM 697 C C . ILE A 1 92 ? 6.792 9.548 -19.993 1.00 79.50 92 ILE A C 1
ATOM 699 O O . ILE A 1 92 ? 6.371 10.494 -19.337 1.00 79.50 92 ILE A O 1
ATOM 703 N N . LEU A 1 93 ? 6.622 9.450 -21.319 1.00 76.38 93 LEU A N 1
ATOM 704 C CA . LEU A 1 93 ? 5.957 10.486 -22.135 1.00 76.38 93 LEU A CA 1
ATOM 705 C C . LEU A 1 93 ? 6.542 11.894 -21.890 1.00 76.38 93 LEU A C 1
ATOM 707 O O . LEU A 1 93 ? 5.804 12.834 -21.613 1.00 76.38 93 LEU A O 1
ATOM 711 N N . ASP A 1 94 ? 7.874 12.004 -21.914 1.00 79.06 94 ASP A N 1
ATOM 712 C CA . ASP A 1 94 ? 8.641 13.235 -21.642 1.00 79.06 94 ASP A CA 1
ATOM 713 C C . ASP A 1 94 ? 8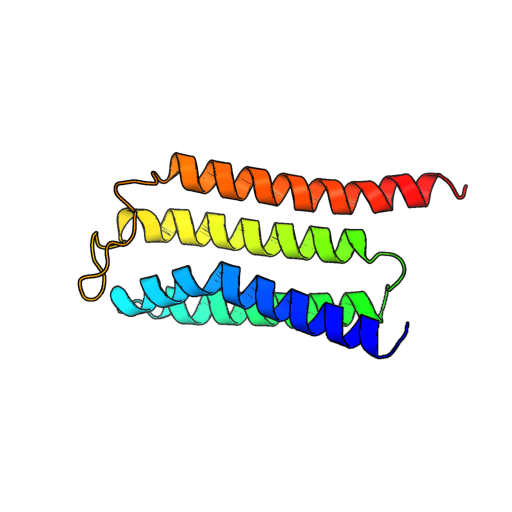.504 13.812 -20.219 1.00 79.06 94 ASP A C 1
ATOM 715 O O . ASP A 1 94 ? 9.048 14.875 -19.917 1.00 79.06 94 ASP A O 1
ATOM 719 N N . VAL A 1 95 ? 7.836 13.097 -19.307 1.00 78.94 95 VAL A N 1
ATOM 720 C CA . VAL A 1 95 ? 7.762 13.450 -17.886 1.00 78.94 95 VAL A CA 1
ATOM 721 C C . VAL A 1 95 ? 8.825 12.669 -17.107 1.00 78.94 95 VAL A C 1
ATOM 723 O O . VAL A 1 95 ? 8.827 11.432 -17.165 1.00 78.94 95 VAL A O 1
ATOM 726 N N . PRO A 1 96 ? 9.706 13.344 -16.345 1.00 80.44 96 PRO A N 1
ATOM 727 C CA . PRO A 1 96 ? 10.710 12.665 -15.539 1.00 80.44 96 PRO A CA 1
ATOM 728 C C . PRO A 1 96 ? 10.049 11.857 -14.426 1.00 80.44 96 PRO A C 1
ATOM 730 O O . PRO A 1 96 ? 9.186 12.347 -13.697 1.00 80.44 96 PRO A O 1
ATOM 733 N N . THR A 1 97 ? 10.494 10.614 -14.248 1.00 76.56 97 THR A N 1
ATOM 734 C CA . THR A 1 97 ? 9.949 9.707 -13.222 1.00 76.56 97 THR A CA 1
ATOM 735 C C . THR A 1 97 ? 10.449 10.024 -11.814 1.00 76.56 97 THR A C 1
ATOM 737 O O . THR A 1 97 ? 9.986 9.435 -10.840 1.00 76.56 97 THR A O 1
ATOM 740 N N . GLY A 1 98 ? 11.412 10.944 -11.688 1.00 77.75 98 GLY A N 1
ATOM 741 C CA . GLY A 1 98 ? 12.032 11.311 -10.414 1.00 77.75 98 GLY A CA 1
ATOM 742 C C . GLY A 1 98 ? 13.021 10.269 -9.877 1.00 77.75 98 GLY A C 1
ATOM 743 O O . GLY A 1 98 ? 13.586 10.481 -8.803 1.00 77.75 98 GLY A O 1
ATOM 744 N N . LYS A 1 99 ? 13.282 9.186 -10.627 1.00 79.94 99 LYS A N 1
ATOM 745 C CA . LYS A 1 99 ? 14.218 8.103 -10.269 1.00 79.94 99 LYS A CA 1
ATOM 746 C C . LYS A 1 99 ? 15.624 8.614 -9.936 1.00 79.94 99 LYS A C 1
ATOM 748 O O . LYS A 1 99 ? 16.250 8.114 -9.005 1.00 79.94 99 LYS A O 1
ATOM 753 N N . GLU A 1 100 ? 16.107 9.634 -10.645 1.00 79.19 100 GLU A N 1
ATOM 754 C CA . GLU A 1 100 ? 17.415 10.244 -10.364 1.00 79.19 100 GLU A CA 1
ATOM 755 C C . GLU A 1 100 ? 17.438 11.028 -9.045 1.00 79.19 100 GLU A C 1
ATOM 757 O O . GLU A 1 100 ? 18.436 11.045 -8.326 1.00 79.19 100 GLU A O 1
ATOM 762 N N . SER A 1 101 ? 16.321 11.665 -8.690 1.00 81.56 101 SER A N 1
ATOM 763 C CA . SER A 1 101 ? 16.219 12.485 -7.478 1.00 81.56 101 SER A CA 1
ATOM 764 C C . SER A 1 101 ? 15.962 11.644 -6.222 1.00 81.56 101 SER A C 1
ATOM 766 O O . SER A 1 101 ? 16.376 12.008 -5.111 1.00 81.56 101 SER A O 1
ATOM 768 N N . PHE A 1 102 ? 15.285 10.505 -6.381 1.00 82.62 102 PHE A N 1
ATOM 769 C CA . PHE A 1 102 ? 14.736 9.736 -5.273 1.00 82.62 102 PHE A CA 1
ATOM 770 C C . PHE A 1 102 ? 15.130 8.259 -5.329 1.00 82.62 102 PHE A C 1
ATOM 772 O O . PHE A 1 102 ? 14.342 7.419 -5.742 1.00 82.62 102 PHE A O 1
ATOM 779 N N . SER A 1 103 ? 16.352 7.964 -4.863 1.00 89.50 103 SER A N 1
ATOM 780 C CA . SER A 1 103 ? 16.926 6.612 -4.856 1.00 89.50 103 SER A CA 1
ATOM 781 C C . SER A 1 103 ? 16.024 5.558 -4.199 1.00 89.50 103 SER A C 1
ATOM 783 O O . SER A 1 103 ? 15.265 5.856 -3.274 1.00 89.50 103 SER A O 1
ATOM 785 N N . LEU A 1 104 ? 16.191 4.289 -4.592 1.00 89.56 104 LEU A N 1
ATOM 786 C CA . LEU A 1 104 ? 15.453 3.156 -4.019 1.00 89.56 104 LEU A CA 1
ATOM 787 C C . LEU A 1 104 ? 15.559 3.099 -2.488 1.00 89.56 104 LEU A C 1
ATOM 789 O O . LEU A 1 104 ? 14.580 2.816 -1.804 1.00 89.56 104 LEU A O 1
ATOM 793 N N . LEU A 1 105 ? 16.730 3.430 -1.934 1.00 91.38 105 LEU A N 1
ATOM 794 C CA . LEU A 1 105 ? 16.918 3.513 -0.486 1.00 91.38 105 LEU A CA 1
ATOM 795 C C . LEU A 1 105 ? 16.021 4.589 0.143 1.00 91.38 105 LEU A C 1
ATOM 797 O O . LEU A 1 105 ? 15.371 4.322 1.151 1.00 91.38 105 LEU A O 1
ATOM 801 N N . LYS A 1 106 ? 15.960 5.790 -0.450 1.00 92.50 106 LYS A N 1
ATOM 802 C CA . LYS A 1 106 ? 15.090 6.876 0.032 1.00 92.50 106 LYS A CA 1
ATOM 803 C C . LYS A 1 106 ? 13.617 6.479 -0.060 1.00 92.50 106 LYS A C 1
ATOM 805 O O . LYS A 1 106 ? 12.867 6.748 0.875 1.00 92.50 106 LYS A O 1
ATOM 810 N N . LEU A 1 107 ? 13.226 5.785 -1.129 1.00 90.81 107 LEU A N 1
ATOM 811 C CA . LEU A 1 107 ? 11.878 5.244 -1.295 1.00 90.81 107 LEU A CA 1
ATOM 812 C C . LEU A 1 107 ? 11.530 4.214 -0.224 1.00 90.81 107 LEU A C 1
ATOM 814 O O . LEU A 1 107 ? 10.514 4.360 0.454 1.00 90.81 107 LEU A O 1
ATOM 818 N N . ASN A 1 108 ? 12.391 3.221 -0.014 1.00 94.25 108 ASN A N 1
ATOM 819 C CA . ASN A 1 108 ? 12.183 2.194 1.002 1.00 94.25 108 ASN A CA 1
ATOM 820 C C . ASN A 1 108 ? 12.120 2.803 2.413 1.00 94.25 108 ASN A C 1
ATOM 822 O O . ASN A 1 108 ? 11.260 2.418 3.203 1.00 94.25 108 ASN A O 1
ATOM 826 N N . LEU A 1 109 ? 12.968 3.793 2.722 1.00 94.31 109 LEU A N 1
ATOM 827 C CA . LEU A 1 109 ? 12.924 4.520 3.996 1.00 94.31 109 LEU A CA 1
ATOM 828 C C . LEU A 1 109 ? 11.623 5.308 4.163 1.00 94.31 109 LEU A C 1
ATOM 830 O O . LEU A 1 109 ? 11.009 5.255 5.226 1.00 94.31 109 LEU A O 1
ATOM 834 N N . PHE A 1 110 ? 11.176 6.005 3.119 1.00 93.38 110 PHE A N 1
ATOM 835 C CA . PHE A 1 110 ? 9.919 6.748 3.145 1.00 93.38 110 PHE A CA 1
ATOM 836 C C . PHE A 1 110 ? 8.717 5.824 3.380 1.00 93.38 110 PHE A C 1
ATOM 838 O O . PHE A 1 110 ? 7.893 6.090 4.256 1.00 93.38 110 PHE A O 1
ATOM 845 N N . ILE A 1 111 ? 8.654 4.689 2.675 1.00 94.06 111 ILE A N 1
ATOM 846 C CA . ILE A 1 111 ? 7.612 3.677 2.895 1.00 94.06 111 ILE A CA 1
ATOM 847 C C . ILE A 1 111 ? 7.721 3.082 4.308 1.00 94.06 111 ILE A C 1
ATOM 849 O O . ILE A 1 111 ? 6.700 2.861 4.960 1.00 94.06 111 ILE A O 1
ATOM 853 N N . GLY A 1 112 ? 8.941 2.879 4.812 1.00 93.38 112 GLY A N 1
ATOM 854 C CA . GLY A 1 112 ? 9.207 2.443 6.182 1.00 93.38 112 GLY A CA 1
ATOM 855 C C . GLY A 1 112 ? 8.643 3.405 7.232 1.00 93.38 112 GLY A C 1
ATOM 856 O O . GLY A 1 112 ? 7.969 2.967 8.163 1.00 93.38 112 GLY A O 1
ATOM 857 N N . LEU A 1 113 ? 8.816 4.716 7.054 1.00 95.56 113 LEU A N 1
ATOM 858 C CA . LEU A 1 113 ? 8.233 5.730 7.943 1.00 95.56 113 LEU A CA 1
ATOM 859 C C . LEU A 1 113 ? 6.698 5.698 7.925 1.00 95.56 113 LEU A C 1
ATOM 861 O O . LEU A 1 113 ? 6.067 5.776 8.979 1.00 95.56 113 LEU A O 1
ATOM 865 N N . ILE A 1 114 ? 6.091 5.513 6.750 1.00 94.31 114 ILE A N 1
ATOM 866 C CA . ILE A 1 114 ? 4.636 5.327 6.627 1.00 94.31 114 ILE A CA 1
ATOM 867 C C . ILE A 1 114 ? 4.192 4.041 7.339 1.00 94.31 114 ILE A C 1
ATOM 869 O O . ILE A 1 114 ? 3.182 4.035 8.042 1.00 94.31 114 ILE A O 1
ATOM 873 N N . SER A 1 115 ? 4.960 2.957 7.219 1.00 94.88 115 SER A N 1
ATOM 874 C CA . SER A 1 115 ? 4.644 1.696 7.896 1.00 94.88 115 SER A CA 1
ATOM 875 C C . SER A 1 115 ? 4.687 1.835 9.423 1.00 94.88 115 SER A C 1
ATOM 877 O O . SER A 1 115 ? 3.850 1.260 10.117 1.00 94.88 115 SER A O 1
ATOM 879 N N . LEU A 1 116 ? 5.583 2.678 9.950 1.00 95.56 116 LEU A N 1
ATOM 880 C CA . LEU A 1 116 ? 5.666 2.980 11.378 1.00 95.56 116 LEU A CA 1
ATOM 881 C C . LEU A 1 116 ? 4.401 3.692 11.874 1.00 95.56 116 LEU A C 1
ATOM 883 O O . LEU A 1 116 ? 3.903 3.363 12.948 1.00 95.56 116 LEU A O 1
ATOM 887 N N . LEU A 1 117 ? 3.819 4.593 11.075 1.00 93.44 117 LEU A N 1
ATOM 888 C CA . LEU A 1 117 ? 2.511 5.185 11.381 1.00 93.44 117 LEU A CA 1
ATOM 889 C C . LEU A 1 117 ? 1.415 4.111 11.467 1.00 93.44 117 LEU A C 1
ATOM 891 O O . LEU A 1 117 ? 0.624 4.113 12.413 1.00 93.44 117 LEU A O 1
ATOM 895 N N . GLY A 1 118 ? 1.392 3.176 10.512 1.00 93.19 118 GLY A N 1
ATOM 896 C CA . GLY A 1 118 ? 0.456 2.049 10.522 1.00 93.19 118 GLY A CA 1
ATOM 897 C C . GLY A 1 118 ? 0.599 1.189 11.780 1.00 93.19 118 GLY A C 1
ATOM 898 O O . GLY A 1 118 ? -0.391 0.881 12.444 1.00 93.19 118 GLY A O 1
ATOM 899 N N . PHE A 1 119 ? 1.836 0.881 12.165 1.00 95.19 119 PHE A N 1
ATOM 900 C CA . PHE A 1 119 ? 2.143 0.156 13.395 1.00 95.19 119 PHE A CA 1
ATOM 901 C C . PHE A 1 119 ? 1.690 0.910 14.656 1.00 95.19 119 PHE A C 1
ATOM 903 O O . PHE A 1 119 ? 1.042 0.326 15.525 1.00 95.19 119 PHE A O 1
ATOM 910 N N . CYS A 1 120 ? 1.943 2.219 14.737 1.00 94.19 120 CY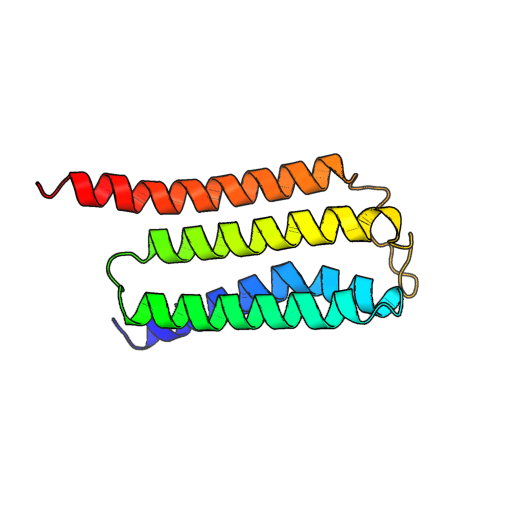S A N 1
ATOM 911 C CA . CYS A 1 120 ? 1.479 3.059 15.844 1.00 94.19 120 CYS A CA 1
ATOM 912 C C . CYS A 1 120 ? -0.049 3.028 15.995 1.00 94.19 120 CYS A C 1
ATOM 914 O O . CYS A 1 120 ? -0.545 2.941 17.116 1.00 94.19 120 CYS A O 1
ATOM 916 N N . PHE A 1 121 ? -0.811 3.052 14.896 1.00 92.56 121 PHE A N 1
ATOM 917 C CA . PHE A 1 121 ? -2.273 2.948 14.963 1.00 92.56 121 PHE A CA 1
ATOM 918 C C . PHE A 1 121 ? -2.760 1.601 15.498 1.00 92.56 121 PHE A C 1
ATOM 920 O O . PHE A 1 121 ? -3.711 1.575 16.280 1.00 92.56 121 PHE A O 1
ATOM 927 N N . VAL A 1 122 ? -2.092 0.500 15.149 1.00 92.06 122 VAL A N 1
ATOM 928 C CA . VAL A 1 122 ? -2.383 -0.811 15.751 1.00 92.06 122 VAL A CA 1
ATOM 929 C C . VAL A 1 122 ? -2.105 -0.781 17.257 1.00 92.06 122 VAL A C 1
ATOM 931 O O . VAL A 1 122 ? -2.953 -1.190 18.048 1.00 92.06 122 VAL A O 1
ATOM 934 N N . LEU A 1 123 ? -0.962 -0.230 17.676 1.00 91.56 123 LEU A N 1
ATOM 935 C CA . LEU A 1 123 ? -0.605 -0.140 19.095 1.00 91.56 123 LEU A CA 1
ATOM 936 C C . LEU A 1 123 ? -1.589 0.702 19.914 1.00 91.56 123 LEU A C 1
ATOM 938 O O . LEU A 1 123 ? -1.894 0.338 21.049 1.00 91.56 123 LEU A O 1
ATOM 942 N N . VAL A 1 124 ? -2.104 1.806 19.365 1.00 89.44 124 VAL A N 1
ATOM 943 C CA . VAL A 1 124 ? -3.071 2.670 20.064 1.00 89.44 124 VAL A CA 1
ATOM 944 C C . VAL A 1 124 ? -4.287 1.876 20.540 1.00 89.44 124 VAL A C 1
ATOM 946 O O . VAL A 1 124 ? -4.714 2.054 21.681 1.00 89.44 124 VAL A O 1
ATOM 949 N N . ASP A 1 125 ? -4.825 0.989 19.704 1.00 85.12 125 ASP A N 1
ATOM 950 C CA . ASP A 1 125 ? -5.970 0.154 20.077 1.00 85.12 125 ASP A CA 1
ATOM 951 C C . ASP A 1 125 ? -5.583 -0.942 21.077 1.00 85.12 125 ASP A C 1
ATOM 953 O O . ASP A 1 125 ? -6.318 -1.158 22.040 1.00 85.12 125 ASP A O 1
ATOM 957 N N . VAL A 1 126 ? -4.415 -1.577 20.918 1.00 83.50 126 VAL A N 1
ATOM 958 C CA . VAL A 1 126 ? -3.909 -2.587 21.869 1.00 83.50 126 VAL A CA 1
ATOM 959 C C . VAL A 1 126 ? -3.772 -1.993 23.275 1.00 83.50 126 VAL A C 1
ATOM 961 O O . VAL A 1 126 ? -4.278 -2.550 24.250 1.00 83.50 126 VAL A O 1
ATOM 964 N N . PHE A 1 127 ? -3.151 -0.817 23.392 1.00 84.44 127 PHE A N 1
ATOM 965 C CA . PHE A 1 127 ? -2.973 -0.147 24.681 1.00 84.44 127 PHE A CA 1
ATOM 966 C C . PHE A 1 127 ? -4.263 0.468 25.232 1.00 84.44 127 PHE A C 1
ATOM 968 O O . PHE A 1 127 ? -4.386 0.624 26.447 1.00 84.44 127 PHE A O 1
ATOM 975 N N . ARG A 1 128 ? -5.234 0.812 24.377 1.00 79.62 128 ARG A N 1
ATOM 976 C CA . ARG A 1 128 ? -6.570 1.241 24.821 1.00 79.62 128 ARG A CA 1
ATOM 977 C C . ARG A 1 128 ? -7.403 0.082 25.355 1.00 79.62 128 ARG A C 1
ATOM 979 O O . ARG A 1 128 ? -8.041 0.258 26.387 1.00 79.62 128 ARG A O 1
ATOM 986 N N . GLY A 1 129 ? -7.360 -1.084 24.709 1.00 62.81 129 GLY A N 1
ATOM 987 C CA . GLY A 1 129 ? -8.041 -2.294 25.181 1.00 62.81 129 GLY A CA 1
ATOM 988 C C . GLY A 1 129 ? -7.578 -2.714 26.579 1.00 62.81 129 GLY A C 1
ATOM 989 O O . GLY A 1 129 ? -8.404 -3.031 27.433 1.00 62.81 129 GLY A O 1
ATOM 990 N N . ASN A 1 130 ? -6.278 -2.584 26.861 1.00 55.97 130 ASN A N 1
ATOM 991 C CA . ASN A 1 130 ? -5.690 -2.911 28.165 1.00 55.97 130 ASN A CA 1
ATOM 992 C C . ASN A 1 130 ? -6.079 -1.976 29.325 1.00 55.97 130 ASN A C 1
ATOM 994 O O . ASN A 1 130 ? -5.797 -2.314 30.466 1.00 55.97 130 ASN A O 1
ATOM 998 N N . ARG A 1 131 ? -6.700 -0.812 29.085 1.00 53.75 131 ARG A N 1
ATOM 999 C CA . ARG A 1 131 ? -7.148 0.094 30.169 1.00 53.75 131 ARG A CA 1
ATOM 1000 C C . ARG A 1 131 ? -8.576 -0.179 30.656 1.00 53.75 131 ARG A C 1
ATOM 1002 O O . ARG A 1 131 ? -9.101 0.611 31.433 1.00 53.75 131 ARG A O 1
ATOM 1009 N N . SER A 1 132 ? -9.216 -1.237 30.161 1.00 45.41 132 SER A N 1
ATOM 1010 C CA . SER A 1 132 ? -10.606 -1.592 30.489 1.00 45.41 132 SER A CA 1
ATOM 1011 C C . SER A 1 132 ? -10.755 -2.874 31.321 1.00 45.41 132 SER A C 1
ATOM 1013 O O . SER A 1 132 ? -11.875 -3.345 31.505 1.00 45.41 132 SER A O 1
ATOM 1015 N N . ILE A 1 133 ? -9.639 -3.406 31.832 1.00 43.41 133 ILE A N 1
ATOM 1016 C CA . ILE A 1 133 ? -9.552 -4.528 32.781 1.00 43.41 133 ILE A CA 1
ATOM 1017 C C . ILE A 1 133 ? -8.906 -3.993 34.058 1.00 43.41 133 ILE A C 1
ATOM 1019 O O . ILE A 1 133 ? -9.386 -4.360 35.150 1.00 43.41 133 ILE A O 1
#

Secondary structure (DSSP, 8-state):
--HHHHHHHHHHHHHHHHHHHHHHHHHHHHTT-THHHHHHHHHHHHHHHHHHHHHHH-GGGHHHHHHHHHHHHHHHHHHHHHHHGGG--SEETTEE-STTTS-HHHHHHHHHHHHHHHHHHHHHHHHHHGGG-